Protein AF-A0A6L5K6R7-F1 (afdb_monomer_lite)

Secondary structure (DSSP, 8-state):
-PPPHHHHHHHS------TTSSSSHHHHHHHHHTTSS-GGG-TT--HHHHHHHHHHHS-SS--EEES-GGG-EEE-----SSTTTS---SPPPPEEEEETTS-HHHHHHHHHHHHH--EEETTEEE---EEEEE--S-HHHHHHHHHHHHHH--SEEEEE-S-TT-

Foldseek 3Di:
DQDALVRLLVQDPQPCPCQLVDNGSSRVSNCVSVVNGDPVSDPRGDPVSVVVNCVRRAQPWDWDWFDDDPLIAIDTSARDPDCVVDHGDGDDAAEDEDELPDDPVVLVVSLVCQVPPWDDDPNDIDGHAEYEYEYDPDPVSSVVSVVVCVVSDPHGYHYHYPDPVD

Radius of gyration: 23.2 Å; chains: 1; bounding box: 51×37×54 Å

Structure (mmCIF, N/CA/C/O backbone):
data_AF-A0A6L5K6R7-F1
#
_entry.id   AF-A0A6L5K6R7-F1
#
loop_
_atom_site.group_PDB
_atom_site.id
_atom_site.type_symbol
_atom_site.label_atom_id
_atom_site.label_alt_id
_atom_site.label_comp_id
_atom_site.label_asym_id
_atom_site.label_entity_id
_atom_site.label_seq_id
_atom_site.pdbx_PDB_ins_code
_atom_site.Cartn_x
_atom_site.Cartn_y
_atom_site.Cartn_z
_atom_site.occupancy
_atom_site.B_iso_or_equiv
_atom_site.auth_seq_id
_atom_site.auth_comp_id
_atom_site.auth_asym_id
_atom_site.auth_atom_id
_atom_site.pdbx_PDB_model_num
ATOM 1 N N . MET A 1 1 ? -5.038 10.471 18.670 1.00 51.22 1 MET A N 1
ATOM 2 C CA . MET A 1 1 ? -5.149 9.514 19.793 1.00 51.22 1 MET A CA 1
ATOM 3 C C . MET A 1 1 ? -6.514 8.873 19.690 1.00 51.22 1 MET A C 1
ATOM 5 O O . MET A 1 1 ? -7.468 9.611 19.491 1.00 51.22 1 MET A O 1
ATOM 9 N N . ALA A 1 2 ? -6.605 7.544 19.749 1.00 69.38 2 ALA A N 1
ATOM 10 C CA . ALA A 1 2 ? -7.905 6.879 19.749 1.00 69.38 2 ALA A CA 1
ATOM 11 C C . ALA A 1 2 ? -8.719 7.353 20.965 1.00 69.38 2 ALA A C 1
ATOM 13 O O . ALA A 1 2 ? -8.164 7.452 22.061 1.00 69.38 2 ALA A O 1
ATOM 14 N N . LEU A 1 3 ? -10.004 7.665 20.769 1.00 78.75 3 LEU A N 1
ATOM 15 C CA . LEU A 1 3 ? -10.899 8.013 21.872 1.00 78.75 3 LEU A CA 1
ATOM 16 C C . LEU A 1 3 ? -10.942 6.866 22.886 1.00 78.75 3 LEU A C 1
ATOM 18 O O . LEU A 1 3 ? -11.086 5.695 22.529 1.00 78.75 3 LEU A O 1
ATOM 22 N N . THR A 1 4 ? -10.863 7.204 24.166 1.00 86.50 4 THR A N 1
ATOM 23 C CA . THR A 1 4 ? -11.088 6.243 25.243 1.00 86.50 4 THR A CA 1
ATOM 24 C C . THR A 1 4 ? -12.544 5.777 25.234 1.00 86.50 4 THR A C 1
ATOM 26 O O . THR A 1 4 ? -13.454 6.509 24.834 1.00 86.50 4 THR A O 1
ATOM 29 N N . GLY A 1 5 ? -12.813 4.576 25.753 1.00 87.62 5 GLY A N 1
ATOM 30 C CA . GLY A 1 5 ? -14.192 4.086 25.865 1.00 87.62 5 GLY A CA 1
ATOM 31 C C . GLY A 1 5 ? -15.101 5.021 26.677 1.00 87.62 5 GLY A C 1
ATOM 32 O O . GLY A 1 5 ? -16.295 5.110 26.406 1.00 87.62 5 GLY A O 1
ATOM 33 N N . ILE A 1 6 ? -14.541 5.790 27.618 1.00 90.56 6 ILE A N 1
ATOM 34 C CA . ILE A 1 6 ? -15.286 6.799 28.384 1.00 90.56 6 ILE A CA 1
ATOM 35 C C . ILE A 1 6 ? -15.671 7.995 27.502 1.00 90.56 6 ILE A C 1
ATOM 37 O O . ILE A 1 6 ? -16.798 8.479 27.590 1.00 90.56 6 ILE A O 1
ATOM 41 N N . GLU A 1 7 ? -14.768 8.480 26.650 1.00 89.94 7 GLU A N 1
ATOM 42 C CA . GLU A 1 7 ? -15.057 9.585 25.726 1.00 89.94 7 GLU A CA 1
ATOM 43 C C . GLU A 1 7 ? -16.093 9.184 24.676 1.00 89.94 7 GLU A C 1
ATOM 45 O O . GLU A 1 7 ? -17.027 9.944 24.425 1.00 89.94 7 GLU A O 1
ATOM 50 N N . ILE A 1 8 ? -16.004 7.958 24.152 1.00 91.12 8 ILE A N 1
ATOM 51 C CA . ILE A 1 8 ? -17.017 7.407 23.244 1.00 91.12 8 ILE A CA 1
ATOM 52 C C . ILE A 1 8 ? -18.371 7.312 23.958 1.00 91.12 8 ILE A C 1
ATOM 54 O O . ILE A 1 8 ? -19.382 7.775 23.434 1.00 91.12 8 ILE A O 1
ATOM 58 N N . PHE A 1 9 ? -18.405 6.790 25.189 1.00 92.62 9 PHE A N 1
ATOM 59 C CA . PHE A 1 9 ? -19.637 6.666 25.974 1.00 92.62 9 PHE A CA 1
ATOM 60 C C . PHE A 1 9 ? -20.340 8.011 26.219 1.00 92.62 9 PHE A C 1
ATOM 62 O O . PHE A 1 9 ? -21.572 8.058 26.267 1.00 92.62 9 PHE A O 1
ATOM 69 N N . LYS A 1 10 ? -19.594 9.119 26.338 1.00 91.62 10 LYS A N 1
ATOM 70 C CA . LYS A 1 10 ? -20.183 10.463 26.485 1.00 91.62 10 LYS A CA 1
ATOM 71 C C . LYS A 1 10 ? -21.000 10.890 25.263 1.00 91.62 10 LYS A C 1
ATOM 73 O O . LYS A 1 10 ? -21.955 11.640 25.450 1.00 91.62 10 LYS A O 1
ATOM 78 N N . LEU A 1 11 ? -20.643 10.406 24.073 1.00 91.44 11 LEU A N 1
ATOM 79 C CA . LEU A 1 11 ? -21.281 10.730 22.792 1.00 91.44 11 LEU A CA 1
ATOM 80 C C . LEU A 1 11 ? -22.401 9.748 22.406 1.00 91.44 11 LEU A C 1
ATOM 82 O O . LEU A 1 11 ? -23.147 10.010 21.462 1.00 91.44 11 LEU A O 1
ATOM 86 N N . LEU A 1 12 ? -22.540 8.629 23.123 1.00 92.12 12 LEU A N 1
ATOM 87 C CA . LEU A 1 12 ? -23.597 7.648 22.882 1.00 92.12 12 LEU A CA 1
ATOM 88 C C . LEU A 1 12 ? -24.943 8.048 23.525 1.00 92.12 12 LEU A C 1
ATOM 90 O O . LEU A 1 12 ? -24.961 8.814 24.489 1.00 92.12 12 LEU A O 1
ATOM 94 N N . PRO A 1 13 ? -26.072 7.458 23.079 1.00 92.69 13 PRO A N 1
ATOM 95 C CA . PRO A 1 13 ? -27.418 7.763 23.592 1.00 92.69 13 PRO A CA 1
ATOM 96 C C . PRO A 1 13 ? -27.687 7.337 25.044 1.00 92.69 13 PRO A C 1
ATOM 98 O O . PRO A 1 13 ? -28.676 7.756 25.633 1.00 92.69 13 PRO A O 1
ATOM 101 N N . LYS A 1 14 ? -26.839 6.470 25.621 1.00 93.81 14 LYS A N 1
ATOM 102 C CA . LYS A 1 14 ? -26.948 5.943 27.001 1.0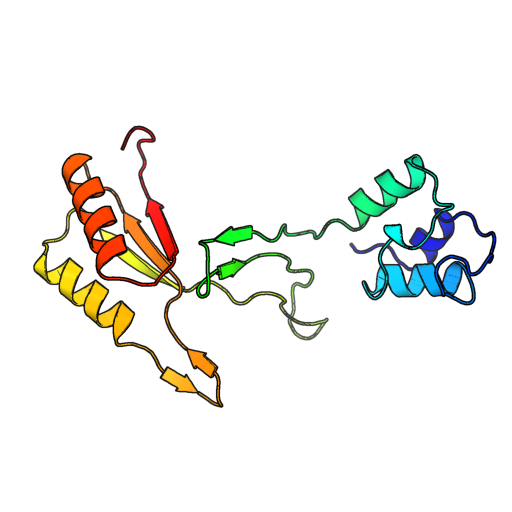0 93.81 14 LYS A CA 1
ATOM 103 C C . LYS A 1 14 ? -28.275 5.231 27.318 1.00 93.81 14 LYS A C 1
ATOM 105 O O . LYS A 1 14 ? -28.640 5.100 28.481 1.00 93.81 14 LYS A O 1
ATOM 110 N N . THR A 1 15 ? -28.968 4.716 26.302 1.00 94.62 15 THR A N 1
ATOM 111 C CA . THR A 1 15 ? -30.254 4.016 26.459 1.00 94.62 15 THR A CA 1
ATOM 112 C C . THR A 1 15 ? -30.113 2.597 27.009 1.00 94.62 15 THR A C 1
ATOM 114 O O . THR A 1 15 ? -31.059 2.073 27.582 1.00 94.62 15 THR A O 1
ATOM 117 N N . ASN A 1 16 ? -28.947 1.959 26.837 1.00 94.56 16 ASN A N 1
ATOM 118 C CA . ASN A 1 16 ? -28.710 0.546 27.172 1.00 94.56 16 ASN A CA 1
ATOM 119 C C . ASN A 1 16 ? -29.761 -0.417 26.570 1.00 94.56 16 ASN A C 1
ATOM 121 O O . ASN A 1 16 ? -30.061 -1.454 27.154 1.00 94.56 16 ASN A O 1
ATOM 125 N N . CYS A 1 17 ? -30.295 -0.080 25.390 1.00 95.19 17 CYS A N 1
ATOM 126 C CA . CYS A 1 17 ? -31.353 -0.826 24.691 1.00 95.19 17 CYS A CA 1
ATOM 127 C C . CYS A 1 17 ? -30.946 -2.231 24.216 1.00 95.19 17 CYS A C 1
ATOM 129 O O . CYS A 1 17 ? -31.808 -3.085 24.063 1.00 95.19 17 CYS A O 1
ATOM 131 N N . LYS A 1 18 ? -29.641 -2.480 24.029 1.00 94.31 18 LYS A N 1
ATOM 132 C CA . LYS A 1 18 ? -29.054 -3.723 23.485 1.00 94.31 18 LYS A CA 1
ATOM 133 C C . LYS A 1 18 ? -29.298 -3.977 21.992 1.00 94.31 18 LYS A C 1
ATOM 135 O O . LYS A 1 18 ? -28.873 -5.011 21.488 1.00 94.31 18 LYS A O 1
ATOM 140 N N . ASP A 1 19 ? -29.843 -3.008 21.260 1.00 95.12 19 ASP A N 1
ATOM 141 C CA . ASP A 1 19 ? -30.090 -3.129 19.810 1.00 95.12 19 ASP A CA 1
ATOM 142 C C . ASP A 1 19 ? -28.804 -3.285 18.975 1.00 95.12 19 ASP A C 1
ATOM 144 O O . ASP A 1 19 ? -28.840 -3.781 17.856 1.00 95.12 19 ASP A O 1
ATOM 148 N N . CYS A 1 20 ? -27.652 -2.900 19.534 1.00 90.81 20 CYS A N 1
ATOM 149 C CA . CYS A 1 20 ? -26.327 -3.102 18.936 1.00 90.81 20 CYS A CA 1
ATOM 150 C C . CYS A 1 20 ? -25.685 -4.461 19.281 1.00 90.81 20 CYS A C 1
ATOM 152 O O . CYS A 1 20 ? -24.524 -4.686 18.951 1.00 90.81 20 CYS A O 1
ATOM 154 N N . GLY A 1 21 ? -26.396 -5.347 19.989 1.00 92.00 21 GLY A N 1
ATOM 155 C CA . GLY A 1 21 ? -25.894 -6.658 20.423 1.00 92.00 21 GLY A CA 1
ATOM 156 C C . GLY A 1 21 ? -25.039 -6.637 21.697 1.00 92.00 21 GLY A C 1
ATOM 157 O O . GLY A 1 21 ? -24.663 -7.693 22.201 1.00 92.00 21 GLY A O 1
ATOM 158 N N . GLU A 1 22 ? -24.760 -5.457 22.259 1.00 95.12 22 GLU A N 1
ATOM 159 C CA . GLU A 1 22 ? -23.978 -5.304 23.489 1.00 95.12 22 GLU A CA 1
ATOM 160 C C . GLU A 1 22 ? -24.861 -5.102 24.728 1.00 95.12 22 GLU A C 1
ATOM 162 O O . GLU A 1 22 ? -25.893 -4.432 24.654 1.00 95.12 22 GLU A O 1
ATOM 167 N N . PRO A 1 23 ? -24.455 -5.613 25.906 1.00 95.25 23 PRO A N 1
ATOM 168 C CA . PRO A 1 23 ? -25.283 -5.572 27.112 1.00 95.25 23 PRO A CA 1
ATOM 169 C C . PRO A 1 23 ? -25.521 -4.154 27.647 1.00 95.25 23 PRO A C 1
ATOM 171 O O . PRO A 1 23 ? -26.529 -3.921 28.313 1.00 95.25 23 PRO A O 1
ATOM 174 N N . THR A 1 24 ? -24.603 -3.218 27.382 1.00 96.12 24 THR A N 1
ATOM 175 C CA . THR A 1 24 ? -24.691 -1.809 27.790 1.00 96.12 24 THR A CA 1
ATOM 176 C C . THR A 1 24 ? -24.029 -0.899 26.753 1.00 96.12 24 THR A C 1
ATOM 178 O O . THR A 1 24 ? -23.143 -1.323 26.007 1.00 96.12 24 THR A O 1
ATOM 181 N N . CYS A 1 25 ? -24.391 0.387 26.745 1.00 94.31 25 CYS A N 1
ATOM 182 C CA . CYS A 1 25 ? -23.722 1.395 25.918 1.00 94.31 25 CYS A CA 1
ATOM 183 C C . CYS A 1 25 ? -22.240 1.558 26.292 1.00 94.31 25 CYS A C 1
ATOM 185 O O . CYS A 1 25 ? -21.430 1.873 25.427 1.00 94.31 25 CYS A O 1
ATOM 187 N N . LEU A 1 26 ? -21.864 1.324 27.557 1.00 94.44 26 LEU A N 1
ATOM 188 C CA . LEU A 1 26 ? -20.460 1.343 27.976 1.00 94.44 26 LEU A CA 1
ATOM 189 C C . LEU A 1 26 ? -19.687 0.154 27.389 1.00 94.44 26 LEU A C 1
ATOM 191 O O . LEU A 1 26 ? -18.576 0.337 26.900 1.00 94.44 26 LEU A O 1
ATOM 195 N N . ALA A 1 27 ? -20.276 -1.047 27.377 1.00 94.31 27 ALA A N 1
ATOM 196 C CA . ALA A 1 27 ? -19.667 -2.215 26.737 1.00 94.31 27 ALA A CA 1
ATOM 197 C C . ALA A 1 27 ? -19.461 -1.985 25.230 1.00 94.31 27 ALA A C 1
ATOM 199 O O . ALA A 1 27 ? -18.375 -2.250 24.710 1.00 94.31 27 ALA A O 1
ATOM 200 N N . PHE A 1 28 ? -20.459 -1.401 24.559 1.00 94.56 28 PHE A N 1
ATOM 201 C CA . PHE A 1 28 ? -20.345 -0.983 23.161 1.00 94.56 28 PHE A CA 1
ATOM 202 C C . PHE A 1 28 ? -19.224 0.041 22.951 1.00 94.56 28 PHE A C 1
ATOM 204 O O . PHE A 1 28 ? -18.383 -0.143 22.075 1.00 94.56 28 PHE A O 1
ATOM 211 N N . ALA A 1 29 ? -19.133 1.066 23.803 1.00 92.69 29 ALA A N 1
ATOM 212 C CA . ALA A 1 29 ? -18.075 2.071 23.729 1.00 92.69 29 ALA A CA 1
ATOM 213 C C . ALA A 1 29 ? -16.664 1.477 23.898 1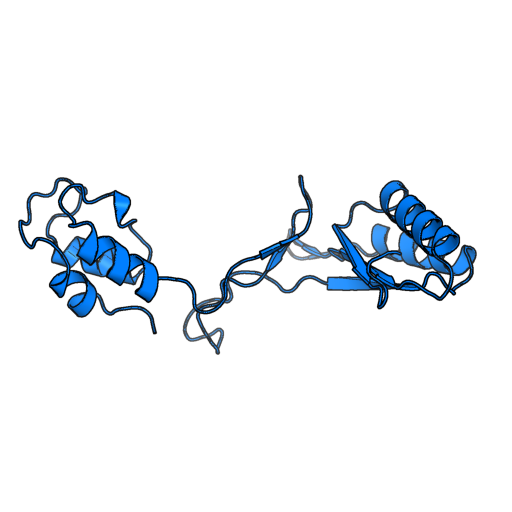.00 92.69 29 ALA A C 1
ATOM 215 O O . ALA A 1 29 ? -15.744 1.852 23.174 1.00 92.69 29 ALA A O 1
ATOM 216 N N . MET A 1 30 ? -16.482 0.515 24.808 1.00 91.31 30 MET A N 1
ATOM 217 C CA . MET A 1 30 ? -15.196 -0.172 25.002 1.00 91.31 30 MET A CA 1
ATOM 218 C C . MET A 1 30 ? -14.821 -1.050 23.796 1.00 91.31 30 MET A C 1
ATOM 220 O O . MET A 1 30 ? -13.647 -1.131 23.421 1.00 91.31 30 MET A O 1
ATOM 224 N N . LYS A 1 31 ? -15.805 -1.688 23.146 1.00 89.88 31 LYS A N 1
ATOM 225 C CA . LYS A 1 31 ? -15.573 -2.432 21.898 1.00 89.88 31 LYS A CA 1
ATOM 226 C C . LYS A 1 31 ? -15.278 -1.513 20.716 1.00 89.88 31 LYS A C 1
ATOM 228 O O . LYS A 1 31 ? -14.384 -1.837 19.941 1.00 89.88 31 LYS A O 1
ATOM 233 N N . LEU A 1 32 ? -15.938 -0.359 20.616 1.00 87.88 32 LEU A N 1
ATOM 234 C CA . LEU A 1 32 ? -15.607 0.669 19.624 1.00 87.88 32 LEU A CA 1
ATOM 235 C C . LEU A 1 32 ? -14.175 1.187 19.801 1.00 87.88 32 LEU A C 1
ATOM 237 O O . LEU A 1 32 ? -13.419 1.219 18.835 1.00 87.88 32 LEU A O 1
ATOM 241 N N . ALA A 1 33 ? -13.766 1.506 21.035 1.00 86.75 33 ALA A N 1
ATOM 242 C CA . ALA A 1 33 ? -12.410 1.980 21.340 1.00 86.75 33 ALA A CA 1
ATOM 243 C C . ALA A 1 33 ? -11.311 0.969 20.961 1.00 86.75 33 ALA A C 1
ATOM 245 O O . ALA A 1 33 ? -10.168 1.346 20.721 1.00 86.75 33 ALA A O 1
ATOM 246 N N . THR A 1 34 ? -11.651 -0.322 20.910 1.00 84.12 34 THR A N 1
ATOM 247 C CA . THR A 1 34 ? -10.736 -1.409 20.526 1.00 84.12 34 THR A CA 1
ATOM 248 C C . THR A 1 34 ? -10.976 -1.929 19.107 1.00 84.12 34 THR A C 1
ATOM 250 O O . THR A 1 34 ? -10.424 -2.968 18.744 1.00 84.12 34 THR A O 1
ATOM 253 N N . SER A 1 35 ? -11.791 -1.227 18.309 1.00 80.81 35 SER A N 1
ATOM 254 C CA . SER A 1 35 ? -12.161 -1.592 16.932 1.00 80.81 35 SER A CA 1
ATOM 255 C C . SER A 1 35 ? -12.764 -3.002 16.798 1.00 80.81 35 SER A C 1
ATOM 257 O O . SER A 1 35 ? -12.617 -3.655 15.770 1.00 80.81 35 SER A O 1
ATOM 259 N N . LYS A 1 36 ? -13.437 -3.492 17.847 1.00 84.31 36 LYS A N 1
ATOM 260 C CA . LYS A 1 36 ? -14.151 -4.784 17.876 1.00 84.31 36 LYS A CA 1
ATOM 261 C C . LYS A 1 36 ? -15.635 -4.666 17.515 1.00 84.31 36 LYS A C 1
ATOM 263 O O . LYS A 1 36 ? -16.326 -5.678 17.470 1.00 84.31 36 LYS A O 1
ATOM 268 N N . ALA A 1 37 ? -16.126 -3.447 17.320 1.00 86.38 37 ALA A N 1
ATOM 269 C CA . ALA A 1 37 ? -17.477 -3.135 16.875 1.00 86.38 37 ALA A CA 1
ATOM 270 C C . ALA A 1 37 ? -17.424 -1.933 15.925 1.00 86.38 37 ALA A C 1
ATOM 272 O O . ALA A 1 37 ? -16.472 -1.152 15.978 1.00 86.38 37 ALA A O 1
ATOM 273 N N . GLU A 1 38 ? -18.448 -1.771 15.091 1.00 86.88 38 GLU A N 1
ATOM 274 C CA . GLU A 1 38 ? -18.608 -0.607 14.218 1.00 86.88 38 GLU A CA 1
ATOM 275 C C . GLU A 1 38 ? -19.696 0.331 14.745 1.00 86.88 38 GLU A C 1
ATOM 277 O O . GLU A 1 38 ? -20.691 -0.110 15.322 1.00 86.88 38 GLU A O 1
ATOM 282 N N . LEU A 1 39 ? -19.531 1.641 14.529 1.00 87.25 39 LEU A N 1
ATOM 283 C CA . LEU A 1 39 ? -20.500 2.644 14.986 1.00 87.25 39 LEU A CA 1
ATOM 284 C C . LEU A 1 39 ? -21.875 2.471 14.319 1.00 87.25 39 LEU A C 1
ATOM 286 O O . LEU A 1 39 ? -22.900 2.757 14.935 1.00 87.25 39 LEU A O 1
ATOM 290 N N . SER A 1 40 ? -21.881 1.943 13.092 1.00 87.75 40 SER A N 1
ATOM 291 C CA . SER A 1 40 ? -23.060 1.558 12.307 1.00 87.75 40 SER A CA 1
ATOM 292 C C . SER A 1 40 ? -23.975 0.561 13.032 1.00 87.75 40 SER A C 1
ATOM 294 O O . SER A 1 40 ? -25.172 0.538 12.761 1.00 87.75 40 SER A O 1
ATOM 296 N N . ALA A 1 41 ? -23.452 -0.218 13.987 1.00 90.44 41 ALA A N 1
ATOM 297 C CA . ALA A 1 41 ? -24.228 -1.200 14.741 1.00 90.44 41 ALA A CA 1
ATOM 298 C C . ALA A 1 41 ? -25.213 -0.574 15.742 1.00 90.44 41 ALA A C 1
ATOM 300 O O . ALA A 1 41 ? -26.119 -1.257 16.211 1.00 90.44 41 ALA A O 1
ATOM 301 N N . CYS A 1 42 ? -25.054 0.703 16.108 1.00 92.50 42 CYS A N 1
ATOM 302 C CA . CYS A 1 42 ? -25.988 1.376 17.007 1.00 92.50 42 CYS A CA 1
ATOM 303 C C . CYS A 1 42 ? -26.964 2.262 16.210 1.00 92.50 42 CYS A C 1
ATOM 305 O O . CYS A 1 42 ? -26.565 3.326 15.730 1.00 92.50 42 CYS A O 1
ATOM 307 N N . PRO A 1 43 ? -28.256 1.886 16.111 1.00 91.50 43 PRO A N 1
ATOM 308 C CA . PRO A 1 43 ? -29.234 2.626 15.306 1.00 91.50 43 PRO A CA 1
ATOM 309 C C . PRO A 1 43 ? -29.632 3.979 15.917 1.00 91.50 43 PRO A C 1
ATOM 311 O O . PRO A 1 43 ? -30.195 4.823 15.230 1.00 91.50 43 PRO A O 1
ATOM 314 N N . HIS A 1 44 ? -29.324 4.203 17.198 1.00 92.31 44 HIS A N 1
ATOM 315 C CA . HIS A 1 44 ? -29.784 5.368 17.965 1.00 92.31 44 HIS A CA 1
ATOM 316 C C . HIS A 1 44 ? -28.763 6.508 18.055 1.00 92.31 44 HIS A C 1
ATOM 318 O O . HIS A 1 44 ? -29.023 7.503 18.729 1.00 92.31 44 HIS A O 1
ATOM 324 N N . VAL A 1 45 ? -27.580 6.376 17.445 1.00 90.00 45 VAL A N 1
ATOM 325 C CA . VAL A 1 45 ? -26.553 7.432 17.489 1.00 90.00 45 VAL A CA 1
ATOM 326 C C . VAL A 1 45 ? -27.006 8.611 16.630 1.00 90.00 45 VAL A C 1
ATOM 328 O O . VAL A 1 45 ? -27.347 8.430 15.462 1.00 90.00 45 VAL A O 1
ATOM 331 N N . SER A 1 46 ? -26.983 9.819 17.196 1.00 89.69 46 SER A N 1
ATOM 332 C CA . SER A 1 46 ? -27.279 11.043 16.449 1.00 89.69 46 SER A CA 1
ATOM 333 C C . SER A 1 46 ? -26.238 11.289 15.356 1.00 89.69 46 SER A C 1
ATOM 335 O O . SER A 1 46 ? -25.067 10.944 15.512 1.00 89.69 46 SER A O 1
ATOM 337 N N . GLU A 1 47 ? -26.638 11.940 14.265 1.00 87.38 47 GLU A N 1
ATOM 338 C CA . GLU A 1 47 ? -25.714 12.285 13.175 1.00 87.38 47 GLU A CA 1
ATOM 339 C C . GLU A 1 47 ? -24.546 13.168 13.644 1.00 87.38 47 GLU A C 1
ATOM 341 O O . GLU A 1 47 ? -23.409 12.976 13.220 1.00 87.38 47 GLU A O 1
ATOM 346 N N . GLU A 1 48 ? -24.780 14.069 14.601 1.00 87.19 48 GLU A N 1
ATOM 347 C CA . GLU A 1 48 ? -23.716 14.890 15.190 1.00 87.19 48 GLU A CA 1
ATOM 348 C C . GLU A 1 48 ? -22.684 14.042 15.957 1.00 87.19 48 GLU A C 1
ATOM 350 O O . GLU A 1 48 ? -21.474 14.216 15.789 1.00 87.19 48 GLU A O 1
ATOM 355 N N . SER A 1 49 ? -23.145 13.091 16.781 1.00 86.50 49 SER A N 1
ATOM 356 C CA . SER A 1 49 ? -22.253 12.162 17.480 1.00 86.50 49 SER A CA 1
ATOM 357 C C . SER A 1 49 ? -21.526 11.244 16.504 1.00 86.50 49 SER A C 1
ATOM 359 O O . SER A 1 49 ? -20.354 10.945 16.728 1.00 86.50 49 SER A O 1
ATOM 361 N N . LYS A 1 50 ? -22.186 10.822 15.415 1.00 86.00 50 LYS A N 1
ATOM 362 C CA . LYS A 1 50 ? -21.547 10.041 14.350 1.00 86.00 50 LYS A CA 1
ATOM 363 C C . LYS A 1 50 ? -20.392 10.806 13.725 1.00 86.00 50 LYS A C 1
ATOM 365 O O . LYS A 1 50 ? -19.292 10.273 13.706 1.00 86.00 50 LYS A O 1
ATOM 370 N N . ALA A 1 51 ? -20.604 12.054 13.312 1.00 84.88 51 ALA A N 1
ATOM 371 C CA . ALA A 1 51 ? -19.552 12.873 12.714 1.00 84.88 51 ALA A CA 1
ATOM 372 C C . ALA A 1 51 ? -18.329 13.008 13.640 1.00 84.88 51 ALA A C 1
ATOM 374 O O . ALA A 1 51 ? -17.211 12.697 13.232 1.00 84.88 51 ALA A O 1
ATOM 375 N N . LYS A 1 52 ? -18.549 13.363 14.916 1.00 85.00 52 LYS A N 1
ATOM 376 C CA . LYS A 1 52 ? -17.475 13.503 15.919 1.00 85.00 52 LYS A CA 1
ATOM 377 C C . LYS A 1 52 ? -16.718 12.197 16.164 1.00 85.00 52 LYS A C 1
ATOM 379 O O . LYS A 1 52 ? -15.494 12.198 16.276 1.00 85.00 52 LYS A O 1
ATOM 384 N N . LEU A 1 53 ? -17.437 11.078 16.265 1.00 82.31 53 LEU A N 1
ATOM 385 C CA . LEU A 1 53 ? -16.834 9.764 16.481 1.00 82.31 53 LEU A CA 1
ATOM 386 C C . LEU A 1 53 ? -16.074 9.287 15.243 1.00 82.31 53 LEU A C 1
ATOM 388 O O . LEU A 1 53 ? -14.982 8.750 15.391 1.00 82.31 53 LEU A O 1
ATOM 392 N N . THR A 1 54 ? -16.601 9.491 14.036 1.00 79.31 54 THR A N 1
ATOM 393 C CA . THR A 1 54 ? -15.933 9.129 12.779 1.00 79.31 54 THR A CA 1
ATOM 394 C C . THR A 1 54 ? -14.658 9.940 12.569 1.00 79.31 54 THR A C 1
ATOM 396 O O . THR A 1 54 ? -13.624 9.362 12.252 1.00 79.31 54 THR A O 1
ATOM 399 N N . GLU A 1 55 ? -14.692 11.249 12.817 1.00 79.19 55 GLU A N 1
ATOM 400 C CA . GLU A 1 55 ? -13.511 12.112 12.717 1.00 79.19 55 GLU A CA 1
ATOM 401 C C . GLU A 1 55 ? -12.424 11.706 13.722 1.00 79.19 55 GLU A C 1
ATOM 403 O O . GLU A 1 55 ? -11.263 11.532 13.360 1.00 79.19 55 GLU A O 1
ATOM 408 N N . ALA A 1 56 ? -12.801 11.474 14.981 1.00 75.56 56 ALA A N 1
ATOM 409 C CA . ALA A 1 56 ? -11.848 11.129 16.033 1.00 75.56 56 ALA A CA 1
ATOM 410 C C . ALA A 1 56 ? -11.346 9.673 15.972 1.00 75.56 56 ALA A C 1
ATOM 412 O O . ALA A 1 56 ? -10.306 9.351 16.551 1.00 75.56 56 ALA A O 1
ATOM 413 N N . SER A 1 57 ? -12.085 8.784 15.302 1.00 71.62 57 SER A N 1
ATOM 414 C CA . SER A 1 57 ? -11.700 7.383 15.080 1.00 71.62 57 SER A CA 1
ATOM 415 C C . SER A 1 57 ? -10.971 7.155 13.758 1.00 71.62 57 SER A C 1
ATO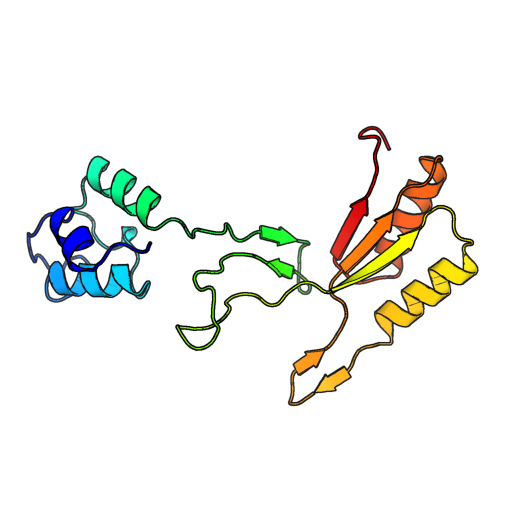M 417 O O . SER A 1 57 ? -10.466 6.050 13.538 1.00 71.62 57 SER A O 1
ATOM 419 N N . ALA A 1 58 ? -10.884 8.175 12.897 1.00 71.00 58 ALA A N 1
ATOM 420 C CA . ALA A 1 58 ? -10.124 8.087 11.664 1.00 71.00 58 ALA A CA 1
ATOM 421 C C . ALA A 1 58 ? -8.673 7.672 11.980 1.00 71.00 58 ALA A C 1
ATOM 423 O O . ALA A 1 58 ? -8.043 8.257 12.872 1.00 71.00 58 ALA A O 1
ATOM 424 N N . PRO A 1 59 ? -8.126 6.654 11.287 1.00 71.50 59 PRO A N 1
ATOM 425 C CA . PRO A 1 59 ? -6.739 6.263 11.468 1.00 71.50 59 PRO A CA 1
ATOM 426 C C . PRO A 1 59 ? -5.825 7.479 11.270 1.00 71.50 59 PRO A C 1
ATOM 428 O O . PRO A 1 59 ? -5.996 8.189 10.277 1.00 71.50 59 PRO A O 1
ATOM 431 N N . PRO A 1 60 ? -4.831 7.713 12.150 1.00 81.50 60 PRO A N 1
ATOM 432 C CA . PRO A 1 60 ? -3.883 8.815 11.975 1.00 81.50 60 PRO A CA 1
ATOM 433 C C . PRO A 1 60 ? -3.171 8.769 10.618 1.00 81.50 60 PRO A C 1
ATOM 435 O O . PRO A 1 60 ? -2.813 9.802 10.061 1.00 81.50 60 PRO A O 1
ATOM 438 N N . ILE A 1 61 ? -2.975 7.556 10.093 1.00 89.12 61 ILE A N 1
ATOM 439 C CA . ILE A 1 61 ? -2.390 7.293 8.784 1.00 89.12 61 ILE A CA 1
ATOM 440 C C . ILE A 1 61 ? -3.437 6.574 7.940 1.00 89.12 61 ILE A C 1
ATOM 442 O O . ILE A 1 61 ? -3.826 5.446 8.243 1.00 89.12 61 ILE A O 1
ATOM 446 N N . ILE A 1 62 ? -3.874 7.212 6.858 1.00 89.06 62 ILE A N 1
ATOM 447 C CA . ILE A 1 62 ? -4.871 6.645 5.947 1.00 89.06 62 ILE A CA 1
ATOM 448 C C . ILE A 1 62 ? -4.266 5.432 5.218 1.00 89.06 62 ILE A C 1
ATOM 450 O O . ILE A 1 62 ? -3.144 5.522 4.712 1.00 89.06 62 ILE A O 1
ATOM 454 N N . PRO A 1 63 ? -4.972 4.289 5.153 1.00 91.25 63 PRO A N 1
ATOM 455 C CA . PRO A 1 63 ? -4.535 3.165 4.343 1.00 91.25 63 PRO A CA 1
ATOM 456 C C . PRO A 1 63 ? -4.724 3.463 2.850 1.00 91.25 63 PRO A C 1
ATOM 458 O O . PRO A 1 63 ? -5.796 3.890 2.422 1.00 91.25 63 PRO A O 1
ATOM 461 N N . VAL A 1 64 ? -3.701 3.177 2.049 1.00 93.81 64 VAL A N 1
ATOM 462 C CA . VAL A 1 64 ? -3.707 3.329 0.589 1.00 93.81 64 VAL A CA 1
ATOM 463 C C . VAL A 1 64 ? -3.492 1.967 -0.055 1.00 93.81 64 VAL A C 1
ATOM 465 O O . VAL A 1 64 ? -2.703 1.152 0.421 1.00 93.81 64 VAL A O 1
ATOM 468 N N . THR A 1 65 ? -4.219 1.723 -1.141 1.00 94.81 65 THR A N 1
ATOM 469 C CA . THR A 1 65 ? -4.163 0.477 -1.905 1.00 94.81 65 THR A CA 1
ATOM 470 C C . THR A 1 65 ? -3.510 0.748 -3.257 1.00 94.81 65 THR A C 1
ATOM 472 O O . THR A 1 65 ? -3.930 1.656 -3.970 1.00 94.81 65 THR A O 1
ATOM 475 N N . ILE A 1 66 ? -2.479 -0.022 -3.599 1.00 94.56 66 ILE A N 1
ATOM 476 C CA . ILE A 1 66 ? -1.704 0.088 -4.836 1.00 94.56 66 ILE A CA 1
ATOM 477 C C . ILE A 1 66 ? -1.902 -1.196 -5.647 1.00 94.56 66 ILE A C 1
ATOM 479 O O . ILE A 1 66 ? -1.608 -2.296 -5.176 1.00 94.56 66 ILE A O 1
ATOM 483 N N . GLY A 1 67 ? -2.370 -1.048 -6.887 1.00 89.69 67 GLY A N 1
ATOM 484 C CA . GLY A 1 67 ? -2.645 -2.163 -7.796 1.00 89.69 67 GLY A CA 1
ATOM 485 C C . GLY A 1 67 ? -4.057 -2.743 -7.660 1.00 89.69 67 GLY A C 1
ATOM 486 O O . GLY A 1 67 ? -4.901 -2.224 -6.934 1.00 89.69 67 GLY A O 1
ATOM 487 N N . VAL A 1 68 ? -4.313 -3.818 -8.407 1.00 88.25 68 VAL A N 1
ATOM 488 C CA . VAL A 1 68 ? -5.594 -4.541 -8.467 1.00 88.25 68 VAL A CA 1
ATOM 489 C C . VAL A 1 68 ? -5.340 -6.050 -8.550 1.00 88.25 68 VAL A C 1
ATOM 491 O O . VAL A 1 68 ? -4.254 -6.473 -8.948 1.00 88.25 68 VAL A O 1
ATOM 494 N N . GLY A 1 69 ? -6.341 -6.863 -8.208 1.00 86.19 69 GLY A N 1
ATOM 495 C CA . GLY A 1 69 ? -6.250 -8.327 -8.267 1.00 86.19 69 GLY A CA 1
ATOM 496 C C . GLY A 1 69 ? -5.434 -8.937 -7.122 1.00 86.19 69 GLY A C 1
ATOM 497 O O . GLY A 1 69 ? -5.330 -8.364 -6.040 1.00 86.19 69 GLY A O 1
ATOM 498 N N . ASP A 1 70 ? -4.839 -10.104 -7.371 1.00 82.31 70 ASP A N 1
ATOM 499 C CA . ASP A 1 70 ? -4.250 -10.961 -6.327 1.00 82.31 70 ASP A CA 1
ATOM 500 C C . ASP A 1 70 ? -2.921 -10.444 -5.748 1.00 82.31 70 ASP A C 1
ATOM 502 O O . ASP A 1 70 ? -2.411 -10.973 -4.760 1.00 82.31 70 ASP A O 1
ATOM 506 N N . ARG A 1 71 ? -2.327 -9.420 -6.375 1.00 87.81 71 ARG A N 1
ATOM 507 C CA . ARG A 1 71 ? -1.056 -8.797 -5.958 1.00 87.81 71 ARG A CA 1
ATOM 508 C C . ARG A 1 71 ? -1.235 -7.358 -5.488 1.00 87.81 71 ARG A C 1
ATOM 510 O O . ARG A 1 71 ? -0.313 -6.552 -5.581 1.00 87.81 71 ARG A O 1
ATOM 517 N N . VAL A 1 72 ? -2.429 -7.042 -5.000 1.00 92.62 72 VAL A N 1
ATOM 518 C CA . VAL A 1 72 ? -2.725 -5.741 -4.417 1.00 92.62 72 VAL A CA 1
ATOM 519 C C . VAL A 1 72 ? -1.873 -5.500 -3.168 1.00 92.62 72 VAL A C 1
ATOM 521 O O . VAL A 1 72 ? -1.819 -6.329 -2.259 1.00 92.62 72 VAL A O 1
ATOM 524 N N . LEU A 1 73 ? -1.206 -4.351 -3.123 1.00 94.31 73 LEU A N 1
ATOM 525 C CA . LEU A 1 73 ? -0.411 -3.922 -1.981 1.00 94.31 73 LEU A CA 1
ATOM 526 C C . LEU A 1 73 ? -1.210 -2.894 -1.182 1.00 94.31 73 LEU A C 1
ATOM 528 O O . LEU A 1 73 ? -1.599 -1.853 -1.707 1.00 94.31 73 LEU A O 1
ATOM 532 N N . LYS A 1 74 ? -1.411 -3.153 0.107 1.00 95.00 74 LYS A N 1
ATOM 533 C CA . LYS A 1 74 ? -1.986 -2.186 1.044 1.00 95.00 74 LYS A CA 1
ATOM 534 C C . LYS A 1 74 ? -0.874 -1.646 1.935 1.00 95.00 74 LYS A C 1
ATOM 536 O O . LYS A 1 74 ? -0.130 -2.432 2.507 1.00 95.00 74 LYS A O 1
ATOM 541 N N . ILE A 1 75 ? -0.775 -0.326 2.055 1.00 95.19 75 ILE A N 1
ATOM 542 C CA . ILE A 1 75 ? 0.179 0.371 2.932 1.00 95.19 75 ILE A CA 1
ATOM 543 C C . ILE A 1 75 ? -0.547 1.413 3.786 1.00 95.19 75 ILE A C 1
ATOM 545 O O . ILE A 1 75 ? -1.678 1.792 3.484 1.00 95.19 75 ILE A O 1
ATOM 549 N N . GLY A 1 76 ? 0.099 1.901 4.846 1.00 93.25 76 GLY A N 1
ATOM 550 C CA . GLY A 1 76 ? -0.502 2.859 5.779 1.00 93.25 76 GLY A CA 1
ATOM 551 C C . GLY A 1 76 ? -1.429 2.181 6.788 1.00 93.25 76 GLY A C 1
ATOM 552 O O . GLY A 1 76 ? -1.298 0.990 7.051 1.00 93.25 76 GLY A O 1
ATOM 553 N N . GLY A 1 77 ? -2.362 2.924 7.387 1.00 90.75 77 GLY A N 1
ATOM 554 C CA . GLY A 1 77 ? -3.244 2.382 8.431 1.00 90.75 77 GLY A CA 1
ATOM 555 C C . GLY A 1 77 ? -2.570 2.164 9.790 1.00 90.75 77 GLY A C 1
ATOM 556 O O . GLY A 1 77 ? -3.171 1.548 10.666 1.00 90.75 77 GLY A O 1
ATOM 557 N N . GLU A 1 78 ? -1.338 2.640 9.972 1.00 90.06 78 GLU A N 1
ATOM 558 C CA . GLU A 1 78 ? -0.577 2.437 11.203 1.00 90.06 78 GLU A CA 1
ATOM 559 C C . GLU A 1 78 ? -1.111 3.295 12.356 1.00 90.06 78 GLU A C 1
ATOM 561 O O . GLU A 1 78 ? -1.499 4.453 12.181 1.00 90.06 78 GLU A O 1
ATOM 566 N N . THR A 1 79 ? -1.119 2.714 13.559 1.00 87.44 79 THR A N 1
ATOM 567 C CA . THR A 1 79 ? -1.681 3.349 14.766 1.00 87.44 79 THR A CA 1
ATOM 568 C C . THR A 1 79 ? -0.680 3.519 15.906 1.00 87.44 79 THR A C 1
ATOM 570 O O . THR A 1 79 ? -1.031 4.109 16.924 1.00 87.44 79 THR A O 1
ATOM 573 N N . VAL A 1 80 ? 0.530 2.965 15.780 1.00 88.12 80 VAL A N 1
ATOM 574 C CA . VAL A 1 80 ? 1.548 2.937 16.843 1.00 88.12 80 VAL A CA 1
ATOM 575 C C . VAL A 1 80 ? 2.927 3.286 16.299 1.00 88.12 80 VAL A C 1
ATOM 577 O O . VAL A 1 80 ? 3.227 3.012 15.140 1.00 88.12 80 VAL A O 1
ATOM 580 N N . MET A 1 81 ? 3.780 3.851 17.156 1.00 91.12 81 MET A N 1
ATOM 581 C CA . MET A 1 81 ? 5.180 4.141 16.815 1.00 91.12 81 MET A CA 1
ATOM 582 C C . MET A 1 81 ? 6.076 2.930 17.074 1.00 91.12 81 MET A C 1
ATOM 584 O O . MET A 1 81 ? 7.035 2.687 16.340 1.00 91.12 81 MET A O 1
ATOM 588 N N . PHE A 1 82 ? 5.753 2.142 18.104 1.00 94.19 82 PHE A N 1
ATOM 589 C CA . PHE A 1 82 ? 6.549 0.991 18.50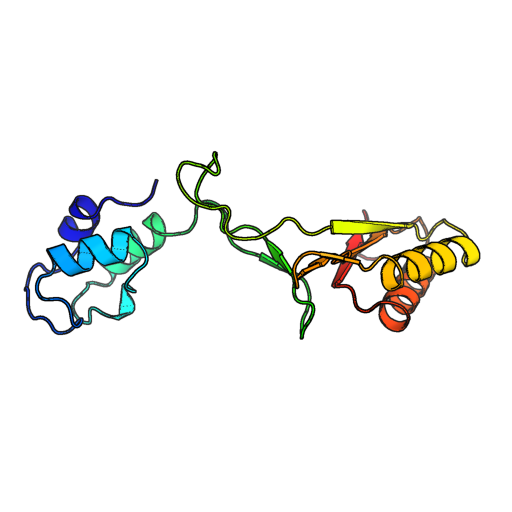5 1.00 94.19 82 PHE A CA 1
ATOM 590 C C . PHE A 1 82 ? 5.743 -0.305 18.438 1.00 94.19 82 PHE A C 1
ATOM 592 O O . PHE A 1 82 ? 4.651 -0.435 18.987 1.00 94.19 82 PHE A O 1
ATOM 599 N N . ARG A 1 83 ? 6.345 -1.334 17.834 1.00 93.75 83 ARG A N 1
ATOM 600 C CA . ARG A 1 83 ? 5.726 -2.657 17.632 1.00 93.75 83 ARG A CA 1
ATOM 601 C C . ARG A 1 83 ? 5.411 -3.456 18.903 1.00 93.75 83 ARG A C 1
ATOM 603 O O . ARG A 1 83 ? 4.975 -4.591 18.781 1.00 93.75 83 ARG A O 1
ATOM 610 N N . HIS A 1 84 ? 5.763 -2.960 20.085 1.00 93.12 84 HIS A N 1
ATOM 611 C CA . HIS A 1 84 ? 5.448 -3.612 21.359 1.00 93.12 84 HIS A CA 1
ATOM 612 C C . HIS A 1 84 ? 4.236 -2.971 22.049 1.00 93.12 84 HIS A C 1
ATOM 614 O O . HIS A 1 84 ? 3.669 -3.576 22.950 1.00 93.12 84 HIS A O 1
ATOM 620 N N . GLU A 1 85 ? 3.819 -1.775 21.619 1.00 88.25 85 GLU A N 1
ATOM 621 C CA . GLU A 1 85 ? 2.569 -1.147 22.066 1.00 88.25 85 GLU A CA 1
ATOM 622 C C . GLU A 1 85 ? 1.358 -1.865 21.456 1.00 88.25 85 GLU A C 1
ATOM 624 O O . GLU A 1 85 ? 0.327 -2.039 22.103 1.00 88.25 85 GLU A O 1
ATOM 629 N N . LYS A 1 86 ? 1.494 -2.302 20.196 1.00 87.94 86 LYS A N 1
ATOM 630 C CA . LYS A 1 86 ? 0.504 -3.102 19.464 1.00 87.94 86 LYS A CA 1
ATOM 631 C C . LYS A 1 86 ? 1.193 -3.901 18.349 1.00 87.94 86 LYS A C 1
ATOM 633 O O . LYS A 1 86 ? 2.221 -4.516 18.585 1.00 87.94 86 LYS A O 1
ATOM 638 N N . ARG A 1 87 ? 0.648 -3.908 17.132 1.00 88.69 87 ARG A N 1
ATOM 639 C CA . ARG A 1 87 ? 1.246 -4.492 15.928 1.00 88.69 87 ARG A CA 1
ATOM 640 C C . ARG A 1 87 ? 1.332 -3.422 14.849 1.00 88.69 87 ARG A C 1
ATOM 642 O O . ARG A 1 87 ? 0.506 -2.512 14.850 1.00 88.69 87 ARG A O 1
ATOM 649 N N . PHE A 1 88 ? 2.280 -3.583 13.934 1.00 93.19 88 PHE A N 1
ATOM 650 C CA . PHE A 1 88 ? 2.206 -2.895 12.652 1.00 93.19 88 PHE A CA 1
ATOM 651 C C . PHE A 1 88 ? 1.173 -3.600 11.777 1.00 93.19 88 PHE A C 1
ATOM 653 O O . PHE A 1 88 ? 1.107 -4.833 11.777 1.00 93.19 88 PHE A O 1
ATOM 660 N N . GLU A 1 89 ? 0.317 -2.824 11.128 1.00 91.19 89 GLU A N 1
ATOM 661 C CA . GLU A 1 89 ? -0.872 -3.342 10.455 1.00 91.19 89 GLU A CA 1
ATOM 662 C C . GLU A 1 89 ? -0.561 -3.792 9.025 1.00 91.19 89 GLU A C 1
ATOM 664 O O . GLU A 1 89 ? -0.999 -4.874 8.633 1.00 91.19 89 GLU A O 1
ATOM 669 N N . ASN A 1 90 ? 0.207 -3.012 8.255 1.00 93.81 90 ASN A N 1
ATOM 670 C CA . ASN A 1 90 ? 0.509 -3.321 6.856 1.00 93.81 90 ASN A CA 1
ATOM 671 C C . ASN A 1 90 ? 2.027 -3.309 6.585 1.00 93.81 90 ASN A C 1
ATOM 673 O O . ASN A 1 90 ? 2.711 -2.346 6.938 1.00 93.81 90 ASN A O 1
ATOM 677 N N . PRO A 1 91 ? 2.589 -4.357 5.950 1.00 92.50 91 PRO A N 1
ATOM 678 C CA . PRO A 1 91 ? 4.013 -4.395 5.629 1.00 92.50 91 PRO A CA 1
ATOM 679 C C . PRO A 1 91 ? 4.391 -3.309 4.604 1.00 92.50 91 PRO A C 1
ATOM 681 O O . PRO A 1 91 ? 3.564 -2.924 3.773 1.00 92.50 91 PRO A O 1
ATOM 684 N N . PRO A 1 92 ? 5.642 -2.813 4.622 1.00 93.88 92 PRO A N 1
ATOM 685 C CA . PRO A 1 92 ? 6.109 -1.867 3.617 1.00 93.88 92 PRO A CA 1
ATOM 686 C C . PRO A 1 92 ? 6.209 -2.546 2.248 1.00 93.88 92 PRO A C 1
ATOM 688 O O . PRO A 1 92 ? 6.725 -3.65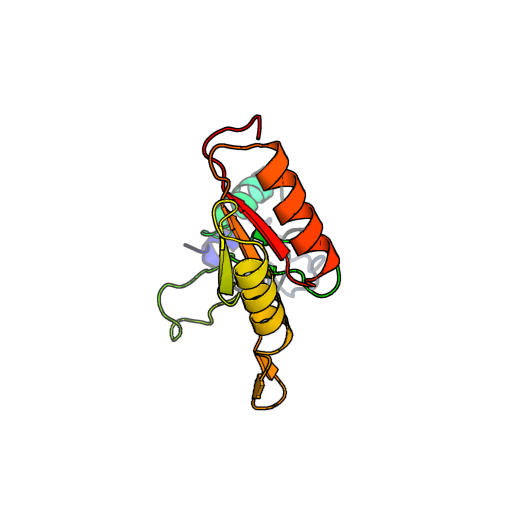6 2.140 1.00 93.88 92 PRO A O 1
ATOM 691 N N . GLY A 1 93 ? 5.770 -1.846 1.203 1.00 93.75 93 GLY A N 1
ATOM 692 C CA . GLY A 1 93 ? 5.953 -2.301 -0.171 1.00 93.75 93 GLY A CA 1
ATOM 693 C C . GLY A 1 93 ? 7.401 -2.177 -0.622 1.00 93.75 93 GLY A C 1
ATOM 694 O O . GLY A 1 93 ? 8.007 -1.112 -0.480 1.00 93.75 93 GLY A O 1
ATOM 695 N N . LEU A 1 94 ? 7.944 -3.238 -1.210 1.00 94.31 94 LEU A N 1
ATOM 696 C CA . LEU A 1 94 ? 9.276 -3.220 -1.808 1.00 94.31 94 LEU A CA 1
ATOM 697 C C . LEU A 1 94 ? 9.175 -3.045 -3.322 1.00 94.31 94 LEU A C 1
ATOM 699 O O . LEU A 1 94 ? 8.534 -3.838 -4.014 1.00 94.31 94 LEU A O 1
ATOM 703 N N . ALA A 1 95 ? 9.840 -2.010 -3.835 1.00 95.25 95 ALA A N 1
ATOM 704 C CA . ALA A 1 95 ? 9.865 -1.695 -5.254 1.00 95.25 95 ALA A CA 1
ATOM 705 C C . ALA A 1 95 ? 11.267 -1.855 -5.840 1.00 95.25 95 ALA A C 1
ATOM 707 O O . ALA A 1 95 ? 12.250 -1.423 -5.234 1.00 95.25 95 ALA A O 1
ATOM 708 N N . ILE A 1 96 ? 11.360 -2.404 -7.051 1.00 95.12 96 ILE A N 1
ATOM 709 C CA . ILE A 1 96 ? 12.577 -2.267 -7.858 1.00 95.12 96 ILE A CA 1
ATOM 710 C C . ILE A 1 96 ? 12.481 -1.019 -8.732 1.00 95.12 96 ILE A C 1
ATOM 712 O O . ILE A 1 96 ? 11.416 -0.708 -9.261 1.00 95.12 96 ILE A O 1
ATOM 716 N N . LEU A 1 97 ? 13.598 -0.321 -8.913 1.00 96.12 97 LEU A N 1
ATOM 717 C CA . LEU A 1 97 ? 13.669 0.835 -9.800 1.00 96.12 97 LEU A CA 1
ATOM 718 C C . LEU A 1 97 ? 14.095 0.413 -11.210 1.00 96.12 97 LEU A C 1
ATOM 720 O O . LEU A 1 97 ? 15.116 -0.257 -11.390 1.00 96.12 97 LEU A O 1
ATOM 724 N N . VAL A 1 98 ? 13.360 0.880 -12.212 1.00 96.00 98 VAL A N 1
ATOM 725 C CA . VAL A 1 98 ? 13.680 0.772 -13.637 1.00 96.00 98 VAL A CA 1
ATOM 726 C C . VAL A 1 98 ? 13.692 2.182 -14.220 1.00 96.00 98 VAL A C 1
ATOM 728 O O . VAL A 1 98 ? 12.716 2.910 -14.076 1.00 96.00 98 VAL A O 1
ATOM 731 N N . SER A 1 99 ? 14.792 2.583 -14.857 1.00 95.62 99 SER A N 1
ATOM 732 C CA . SER A 1 99 ? 14.869 3.876 -15.548 1.00 95.62 99 SER A CA 1
ATOM 733 C C . SER A 1 99 ? 14.527 3.703 -17.023 1.00 95.62 99 SER A C 1
ATOM 735 O O . SER A 1 99 ? 14.968 2.739 -17.648 1.00 95.62 99 SER A O 1
ATOM 737 N N . ALA A 1 100 ? 13.784 4.639 -17.607 1.00 93.69 100 ALA A N 1
ATOM 738 C CA . ALA A 1 100 ? 13.527 4.638 -19.044 1.00 93.69 100 ALA A CA 1
ATOM 739 C C . ALA A 1 100 ? 14.794 4.921 -19.879 1.00 93.69 100 ALA A C 1
ATOM 741 O O . ALA A 1 100 ? 14.872 4.484 -21.029 1.00 93.69 100 ALA A O 1
ATOM 742 N N . ASP A 1 101 ? 15.792 5.585 -19.279 1.00 92.62 101 ASP A N 1
ATOM 743 C CA . ASP A 1 101 ? 17.069 5.942 -19.918 1.00 92.62 101 ASP A CA 1
ATOM 744 C C . ASP A 1 101 ? 18.065 4.777 -20.003 1.00 92.62 101 ASP A C 1
ATOM 746 O O . ASP A 1 101 ? 19.066 4.862 -20.712 1.00 92.62 101 ASP A O 1
ATOM 750 N N . THR A 1 102 ? 17.831 3.687 -19.264 1.00 93.69 102 THR A N 1
ATOM 751 C CA . THR A 1 102 ? 18.690 2.498 -19.354 1.00 93.69 102 THR A CA 1
ATOM 752 C C . THR A 1 102 ? 18.385 1.682 -20.607 1.00 93.69 102 THR A C 1
ATOM 754 O O . THR A 1 102 ? 17.271 1.716 -21.145 1.00 93.69 102 THR A O 1
ATOM 757 N N . ASP A 1 103 ? 19.386 0.933 -21.070 1.00 94.88 103 ASP A N 1
ATOM 758 C CA . ASP A 1 103 ? 19.234 0.044 -22.215 1.00 94.88 103 ASP A CA 1
ATOM 759 C C . ASP A 1 103 ? 18.219 -1.081 -21.949 1.00 94.88 103 ASP A C 1
ATOM 761 O O . ASP A 1 103 ? 17.901 -1.441 -20.812 1.00 94.88 103 ASP A O 1
ATOM 765 N N . ASP A 1 104 ? 17.675 -1.638 -23.030 1.00 94.12 104 ASP A N 1
ATOM 766 C CA . ASP A 1 104 ? 16.638 -2.662 -22.935 1.00 94.12 104 ASP A CA 1
ATOM 767 C C . ASP A 1 104 ? 17.126 -3.986 -22.340 1.00 94.12 104 ASP A C 1
ATOM 769 O O . ASP A 1 104 ? 16.318 -4.698 -21.740 1.00 94.12 104 ASP A O 1
ATOM 773 N N . ALA A 1 105 ? 18.417 -4.301 -22.460 1.00 95.88 105 ALA A N 1
ATOM 774 C CA . ALA A 1 105 ? 18.985 -5.530 -21.920 1.00 95.88 105 ALA A CA 1
ATOM 775 C C . ALA A 1 105 ? 19.049 -5.485 -20.385 1.00 95.88 105 ALA A C 1
ATOM 777 O O . ALA A 1 105 ? 18.694 -6.459 -19.720 1.00 95.88 105 ALA A O 1
ATOM 778 N N . GLU A 1 106 ? 19.424 -4.344 -19.811 1.00 95.44 106 GLU A N 1
ATOM 779 C CA . GLU A 1 106 ? 19.444 -4.113 -18.368 1.00 95.44 106 GLU A CA 1
ATOM 780 C C . GLU A 1 106 ? 18.025 -4.039 -17.795 1.00 95.44 106 GLU A C 1
ATOM 782 O O . GLU A 1 106 ? 17.761 -4.600 -16.727 1.00 95.44 106 GLU A O 1
ATOM 787 N N . ILE A 1 107 ? 17.080 -3.416 -18.510 1.00 95.44 107 ILE A N 1
ATOM 788 C CA . ILE A 1 107 ? 15.660 -3.430 -18.122 1.00 95.44 107 ILE A CA 1
ATOM 789 C C . ILE A 1 107 ? 15.149 -4.874 -18.059 1.00 95.44 107 ILE A C 1
ATOM 791 O O . ILE A 1 107 ? 14.561 -5.278 -17.053 1.00 95.44 107 ILE A O 1
ATOM 795 N N . ASP A 1 108 ? 15.413 -5.675 -19.091 1.00 95.94 108 ASP A N 1
ATOM 796 C CA . ASP A 1 108 ? 15.001 -7.078 -19.129 1.00 95.94 108 ASP A CA 1
ATOM 797 C C . ASP A 1 108 ? 15.683 -7.906 -18.028 1.00 95.94 108 ASP A C 1
ATOM 799 O O . ASP A 1 108 ? 15.027 -8.724 -17.378 1.00 95.94 108 ASP A O 1
ATOM 803 N N . ALA A 1 109 ? 16.961 -7.651 -17.733 1.00 95.62 109 ALA A N 1
ATOM 804 C CA . ALA A 1 109 ? 17.667 -8.291 -16.626 1.00 95.62 109 ALA A CA 1
ATOM 805 C C . ALA A 1 109 ? 17.048 -7.940 -15.260 1.00 95.62 109 ALA A C 1
ATOM 807 O O . ALA A 1 109 ? 16.899 -8.815 -14.402 1.00 95.62 109 ALA A O 1
ATOM 808 N N . ARG A 1 110 ? 16.641 -6.681 -15.045 1.00 95.50 110 ARG A N 1
ATOM 809 C CA . ARG A 1 110 ? 15.939 -6.250 -13.822 1.00 95.50 110 ARG A CA 1
ATOM 810 C C . ARG A 1 110 ? 14.570 -6.898 -13.687 1.00 95.50 110 ARG A C 1
ATOM 812 O O . ARG A 1 110 ? 14.247 -7.372 -12.601 1.00 95.50 110 ARG A O 1
ATOM 819 N N . LEU A 1 111 ? 13.795 -6.960 -14.767 1.00 95.69 111 LEU A N 1
ATOM 820 C CA . LEU A 1 111 ? 12.481 -7.607 -14.764 1.00 95.69 111 LEU A CA 1
ATOM 821 C C . LEU A 1 111 ? 12.595 -9.118 -14.549 1.00 95.69 111 LEU A C 1
ATOM 823 O O . LEU A 1 111 ? 11.810 -9.693 -13.798 1.00 95.69 111 LEU A O 1
ATOM 827 N N . LYS A 1 112 ? 13.625 -9.757 -15.109 1.00 95.38 112 LYS A N 1
ATOM 828 C CA . LYS A 1 112 ? 13.931 -11.157 -14.811 1.00 95.38 112 LYS A CA 1
ATOM 829 C C . LYS A 1 112 ? 14.214 -11.353 -13.320 1.00 95.38 112 LYS A C 1
ATOM 831 O O . LYS A 1 112 ? 13.592 -12.199 -12.689 1.00 95.38 112 LYS A O 1
ATOM 836 N N . ARG A 1 113 ? 15.080 -10.521 -12.726 1.00 94.38 113 ARG A N 1
ATOM 837 C CA . ARG A 1 113 ? 15.347 -10.549 -11.275 1.00 94.38 113 ARG A CA 1
ATOM 838 C C . ARG A 1 113 ? 14.079 -10.310 -10.448 1.00 94.38 113 ARG A C 1
ATOM 840 O O . ARG A 1 113 ? 13.891 -10.987 -9.448 1.00 94.38 113 ARG A O 1
ATOM 847 N N . PHE A 1 114 ? 13.194 -9.404 -10.861 1.00 94.62 114 PHE A N 1
ATOM 848 C CA . PHE A 1 114 ? 11.916 -9.170 -10.176 1.00 94.62 114 PHE A CA 1
ATOM 849 C C . PHE A 1 114 ? 11.053 -10.431 -10.085 1.00 94.62 114 PHE A C 1
ATOM 851 O O . PHE A 1 114 ? 10.473 -10.714 -9.039 1.00 94.62 114 PHE A O 1
ATOM 858 N N . ASN A 1 115 ? 10.974 -11.182 -11.183 1.00 93.44 115 ASN A N 1
ATOM 859 C CA . ASN A 1 115 ? 10.168 -12.394 -11.251 1.00 93.44 115 ASN A CA 1
ATOM 860 C C . ASN A 1 115 ? 10.832 -13.575 -10.537 1.00 93.44 115 ASN A C 1
ATOM 862 O O . ASN A 1 115 ? 10.128 -14.372 -9.923 1.00 93.44 115 ASN A O 1
ATOM 866 N N . ASP A 1 116 ? 12.160 -13.672 -10.595 1.00 94.06 116 ASP A N 1
ATOM 867 C CA . ASP A 1 116 ? 12.899 -14.833 -10.092 1.00 94.06 116 ASP A CA 1
ATOM 868 C C . ASP A 1 116 ? 13.233 -14.741 -8.598 1.00 94.06 116 ASP A C 1
ATOM 870 O O . ASP A 1 116 ? 13.312 -15.767 -7.925 1.00 94.06 116 ASP A O 1
ATOM 874 N N . LEU A 1 117 ? 13.453 -13.534 -8.062 1.00 92.81 117 LEU A N 1
ATOM 875 C CA . LEU A 1 117 ? 13.823 -13.325 -6.657 1.00 92.81 117 LEU A CA 1
ATOM 876 C C . LEU A 1 117 ? 12.589 -13.432 -5.749 1.00 92.81 117 LEU A C 1
ATOM 878 O O . LEU A 1 117 ? 12.134 -12.455 -5.149 1.00 92.81 117 LEU A O 1
ATOM 882 N N . GLN A 1 118 ? 12.051 -14.646 -5.667 1.00 93.44 118 GLN A N 1
ATOM 883 C CA . GLN A 1 118 ? 10.971 -15.035 -4.771 1.00 93.44 118 GLN A CA 1
ATOM 884 C C . GLN A 1 118 ? 11.464 -16.147 -3.846 1.00 93.44 118 GLN A C 1
ATOM 886 O O . GLN A 1 118 ? 12.052 -17.130 -4.294 1.00 93.44 118 GLN A O 1
ATOM 891 N N . TYR A 1 119 ? 11.226 -15.991 -2.549 1.00 94.50 119 TYR A N 1
ATOM 892 C CA . TYR A 1 119 ? 11.735 -16.890 -1.521 1.00 94.50 119 TYR A CA 1
ATOM 893 C C . TYR A 1 119 ? 10.601 -17.359 -0.630 1.00 94.50 119 TYR A C 1
ATOM 895 O O . TYR A 1 119 ? 9.886 -16.543 -0.055 1.00 94.50 119 TYR A O 1
ATOM 903 N N . GLU A 1 120 ? 10.469 -18.666 -0.449 1.00 95.56 120 GLU A N 1
ATOM 904 C CA . GLU A 1 120 ? 9.580 -19.195 0.575 1.00 95.56 120 GLU A CA 1
ATOM 905 C C . GLU A 1 120 ? 10.302 -19.228 1.924 1.00 95.56 120 GLU A C 1
ATOM 907 O O . GLU A 1 120 ? 11.382 -19.805 2.069 1.00 95.56 120 GLU A O 1
ATOM 912 N N . ARG A 1 121 ? 9.707 -18.594 2.932 1.00 95.06 121 ARG A N 1
ATOM 913 C CA . ARG A 1 121 ? 10.227 -18.577 4.296 1.00 95.06 121 ARG A CA 1
ATOM 914 C C . ARG A 1 121 ? 9.090 -18.800 5.278 1.00 95.06 121 ARG A C 1
ATOM 916 O O . ARG A 1 121 ? 8.281 -17.908 5.500 1.00 95.06 121 ARG A O 1
ATOM 923 N N . ILE A 1 122 ? 9.074 -19.974 5.912 1.00 95.25 122 ILE A N 1
ATOM 924 C CA . ILE A 1 122 ? 8.080 -20.340 6.939 1.00 95.25 122 ILE A CA 1
ATOM 925 C C . ILE A 1 122 ? 6.645 -20.203 6.376 1.00 95.25 122 ILE A C 1
ATOM 927 O O . ILE A 1 122 ? 5.782 -19.570 6.975 1.00 95.25 122 ILE A O 1
ATOM 931 N N . GLY A 1 123 ? 6.408 -20.733 5.168 1.00 90.62 123 GLY A N 1
ATOM 932 C CA . GLY A 1 123 ? 5.108 -20.668 4.487 1.00 90.62 123 GLY A CA 1
ATOM 933 C C . GLY A 1 123 ? 4.713 -19.285 3.949 1.00 90.62 123 GLY A C 1
ATOM 934 O O . GLY A 1 123 ? 3.606 -19.124 3.442 1.00 90.62 123 GLY A O 1
ATOM 935 N N . LEU A 1 124 ? 5.592 -18.280 4.047 1.00 89.69 124 LEU A N 1
ATOM 936 C CA . LEU A 1 124 ? 5.401 -16.963 3.438 1.00 89.69 124 LEU A CA 1
ATOM 937 C C . LEU A 1 124 ? 6.232 -16.845 2.163 1.00 89.69 124 LEU A C 1
ATOM 939 O O . LEU A 1 124 ? 7.434 -17.104 2.178 1.00 89.69 124 LEU A O 1
ATOM 943 N N . LEU A 1 125 ? 5.607 -16.389 1.079 1.00 90.81 125 LEU A N 1
ATOM 944 C CA . LEU A 1 125 ? 6.295 -16.062 -0.167 1.00 90.81 125 LEU A CA 1
ATOM 945 C C . LEU A 1 125 ? 6.813 -14.618 -0.112 1.00 90.81 125 LEU A C 1
ATOM 947 O O . LEU A 1 125 ? 6.057 -13.667 -0.304 1.00 90.81 125 LEU A O 1
ATOM 951 N N . LEU A 1 126 ? 8.107 -14.456 0.152 1.00 92.94 126 LEU A N 1
ATOM 952 C CA . LEU A 1 126 ? 8.807 -13.176 0.124 1.00 92.94 126 LEU A CA 1
ATOM 953 C C . LEU A 1 126 ? 9.170 -12.829 -1.317 1.00 92.94 126 LEU A C 1
ATOM 955 O O . LEU A 1 126 ? 9.904 -13.566 -1.971 1.00 92.94 126 LEU A O 1
ATOM 959 N N . ARG A 1 127 ? 8.672 -11.702 -1.812 1.00 93.00 127 ARG A N 1
ATOM 960 C CA . ARG A 1 127 ? 8.881 -11.237 -3.186 1.00 93.00 127 ARG A CA 1
ATOM 961 C C . ARG A 1 127 ? 8.750 -9.716 -3.239 1.00 93.00 127 ARG A C 1
ATOM 963 O O . ARG A 1 127 ? 8.103 -9.157 -2.357 1.00 93.00 127 ARG A O 1
ATOM 970 N N . PRO A 1 128 ? 9.322 -9.042 -4.247 1.00 93.88 128 PRO A N 1
ATOM 971 C CA . PRO A 1 128 ? 9.060 -7.625 -4.455 1.00 93.88 128 PRO A CA 1
ATOM 972 C C . PRO A 1 128 ? 7.600 -7.390 -4.884 1.00 93.88 128 PRO A C 1
ATOM 974 O O . PRO A 1 128 ? 6.995 -8.200 -5.600 1.00 93.88 128 PRO A O 1
ATOM 977 N N . ASP A 1 129 ? 7.033 -6.270 -4.442 1.00 94.88 129 ASP A N 1
ATOM 978 C CA . ASP A 1 129 ? 5.623 -5.919 -4.644 1.00 94.88 129 ASP A CA 1
ATOM 979 C C . ASP A 1 129 ? 5.426 -5.075 -5.904 1.00 94.88 129 ASP A C 1
ATOM 981 O O . ASP A 1 129 ? 4.475 -5.286 -6.662 1.00 94.88 129 ASP A O 1
ATOM 985 N N . LEU A 1 130 ? 6.342 -4.127 -6.132 1.00 96.12 130 LEU A N 1
ATOM 986 C CA . LEU A 1 130 ? 6.179 -3.058 -7.110 1.00 96.12 130 LEU A CA 1
ATOM 987 C C . LEU A 1 130 ? 7.364 -2.943 -8.079 1.00 96.12 130 LEU A C 1
ATOM 989 O O . LEU A 1 130 ? 8.515 -3.239 -7.753 1.00 96.12 130 LEU A O 1
ATOM 993 N N . VAL A 1 131 ? 7.088 -2.413 -9.266 1.00 96.50 131 VAL A N 1
ATOM 994 C CA . VAL A 1 131 ? 8.094 -1.908 -10.200 1.00 96.50 131 VAL A CA 1
ATOM 995 C C . VAL A 1 131 ? 7.896 -0.404 -10.338 1.00 96.50 131 VAL A C 1
ATOM 997 O O . VAL A 1 131 ? 6.866 0.059 -10.827 1.00 96.50 131 VAL A O 1
ATOM 1000 N N . ALA A 1 132 ? 8.885 0.363 -9.896 1.00 97.00 132 ALA A N 1
ATOM 1001 C CA . ALA A 1 132 ? 8.921 1.803 -10.074 1.00 97.00 132 ALA A CA 1
ATOM 1002 C C . ALA A 1 132 ? 9.611 2.129 -11.399 1.00 97.00 132 ALA A C 1
ATOM 1004 O O . ALA A 1 132 ? 10.803 1.863 -11.563 1.00 97.00 132 ALA A O 1
ATOM 1005 N N . VAL A 1 133 ? 8.861 2.684 -12.348 1.00 97.00 133 VAL A N 1
ATOM 1006 C CA . VAL A 1 133 ? 9.380 3.115 -13.645 1.00 97.00 133 VAL A CA 1
ATOM 1007 C C . VAL A 1 133 ? 9.619 4.614 -13.584 1.00 97.00 133 VAL A C 1
ATOM 1009 O O . VAL A 1 133 ? 8.677 5.394 -13.443 1.00 97.00 133 VAL A O 1
ATOM 1012 N N . LYS A 1 134 ? 10.883 5.014 -13.686 1.00 96.88 134 LYS A N 1
ATOM 1013 C CA . LYS A 1 134 ? 11.295 6.412 -13.749 1.00 96.88 134 LYS A CA 1
ATOM 1014 C C . LYS A 1 134 ? 11.364 6.875 -15.197 1.00 96.88 134 LYS A C 1
ATOM 1016 O O . LYS A 1 134 ? 12.088 6.284 -15.998 1.00 96.88 134 LYS A O 1
ATOM 1021 N N . ALA A 1 135 ? 10.605 7.918 -15.510 1.00 94.25 135 ALA A N 1
ATOM 1022 C CA . ALA A 1 135 ? 10.661 8.612 -16.779 1.00 94.25 135 ALA A CA 1
ATOM 1023 C C . ALA A 1 135 ? 12.031 9.264 -16.962 1.00 94.25 135 ALA A C 1
ATOM 1025 O O . ALA A 1 135 ? 12.641 9.766 -16.015 1.00 94.25 135 ALA A O 1
ATOM 1026 N N . GLY A 1 136 ? 12.498 9.208 -18.202 1.00 84.19 136 GLY A N 1
ATOM 1027 C CA . GLY A 1 136 ? 13.612 10.009 -18.678 1.00 84.19 136 GLY A CA 1
ATOM 1028 C C . GLY A 1 136 ? 13.099 11.297 -19.312 1.00 84.19 136 GLY A C 1
ATOM 1029 O O . GLY A 1 136 ? 12.053 11.820 -18.931 1.00 84.19 136 GLY A O 1
ATOM 1030 N N . GLY A 1 137 ? 13.805 11.766 -20.341 1.00 82.31 137 GLY A N 1
ATOM 1031 C CA . GLY A 1 137 ? 13.379 12.917 -21.149 1.00 82.31 137 GLY A CA 1
ATOM 1032 C C . GLY A 1 137 ? 12.402 12.595 -22.290 1.00 82.31 137 GLY A C 1
ATOM 1033 O O . GLY A 1 137 ? 11.851 13.516 -22.885 1.00 82.31 137 GLY A O 1
ATOM 1034 N N . ASP A 1 138 ? 12.192 11.315 -22.618 1.00 90.00 138 ASP A N 1
ATOM 1035 C CA . ASP A 1 138 ? 11.385 10.876 -23.767 1.00 90.00 138 ASP A CA 1
ATOM 1036 C C . ASP A 1 138 ? 10.117 10.120 -23.329 1.00 90.00 138 ASP A C 1
ATOM 1038 O O . ASP A 1 138 ? 10.174 9.014 -22.780 1.00 90.00 138 ASP A O 1
ATOM 1042 N N . ALA A 1 139 ? 8.956 10.708 -23.631 1.00 93.25 139 ALA A N 1
ATOM 1043 C CA . ALA A 1 139 ? 7.643 10.151 -23.320 1.00 93.25 139 ALA A CA 1
ATOM 1044 C C . ALA A 1 139 ? 7.331 8.856 -24.084 1.00 93.25 139 ALA A C 1
ATOM 1046 O O . ALA A 1 139 ? 6.718 7.935 -23.537 1.00 93.25 139 ALA A O 1
ATOM 1047 N N . ALA A 1 140 ? 7.776 8.745 -25.339 1.00 93.94 140 ALA A N 1
ATOM 1048 C CA . ALA A 1 140 ? 7.575 7.538 -26.131 1.00 93.94 140 ALA A CA 1
ATOM 1049 C C . ALA A 1 140 ? 8.385 6.377 -25.544 1.00 93.94 140 ALA A C 1
ATOM 1051 O O . ALA A 1 140 ? 7.861 5.269 -25.383 1.00 93.94 140 ALA A O 1
ATOM 1052 N N . ARG A 1 141 ? 9.635 6.649 -25.144 1.00 93.56 141 ARG A N 1
ATOM 1053 C CA . ARG A 1 141 ? 10.477 5.681 -24.433 1.00 93.56 141 ARG A CA 1
ATOM 1054 C C . ARG A 1 141 ? 9.855 5.278 -23.101 1.00 93.56 141 ARG A C 1
ATOM 1056 O O . ARG A 1 141 ? 9.770 4.083 -22.820 1.00 93.56 141 ARG A O 1
ATOM 1063 N N . PHE A 1 142 ? 9.378 6.235 -22.307 1.00 96.00 142 PHE A N 1
ATOM 1064 C CA . PHE A 1 142 ? 8.734 5.948 -21.026 1.00 96.00 142 PHE A CA 1
ATOM 1065 C C . PHE A 1 142 ? 7.517 5.033 -21.195 1.00 96.00 142 PHE A C 1
ATOM 1067 O O . PHE A 1 142 ? 7.455 3.969 -20.575 1.00 96.00 142 PHE A O 1
ATOM 1074 N N . LYS A 1 143 ? 6.611 5.363 -22.122 1.00 95.62 143 LYS A N 1
ATOM 1075 C CA . LYS A 1 143 ? 5.450 4.528 -22.458 1.00 95.62 143 LYS A CA 1
ATOM 1076 C C . LYS A 1 143 ? 5.848 3.117 -22.896 1.00 95.62 143 LYS A C 1
ATOM 1078 O O . LYS A 1 143 ? 5.211 2.145 -22.478 1.00 95.62 143 LYS A O 1
ATOM 1083 N N . ALA A 1 144 ? 6.888 2.984 -23.719 1.00 95.56 144 ALA A N 1
ATOM 1084 C CA . ALA A 1 144 ? 7.381 1.685 -24.171 1.00 95.56 144 ALA A CA 1
ATOM 1085 C C . ALA A 1 144 ? 7.896 0.834 -22.999 1.00 95.56 144 ALA A C 1
ATOM 1087 O O . ALA A 1 144 ? 7.558 -0.347 -22.896 1.00 95.56 144 ALA A O 1
ATOM 1088 N N . VAL A 1 145 ? 8.652 1.436 -22.076 1.00 96.12 145 VAL A N 1
ATOM 1089 C CA . VAL A 1 145 ? 9.152 0.743 -20.882 1.00 96.12 145 VAL A CA 1
ATOM 1090 C C . VAL A 1 145 ? 8.006 0.365 -19.947 1.00 96.12 145 VAL A C 1
ATOM 1092 O O . VAL A 1 145 ? 7.944 -0.783 -19.523 1.00 96.12 145 VAL A O 1
ATOM 1095 N N . VAL A 1 146 ? 7.049 1.259 -19.684 1.00 96.38 146 VAL A N 1
ATOM 1096 C CA . VAL A 1 146 ? 5.861 0.954 -18.860 1.00 96.38 146 VAL A CA 1
ATOM 1097 C C . VAL A 1 146 ? 5.057 -0.207 -19.448 1.00 96.38 146 VAL A C 1
ATOM 1099 O O . VAL A 1 146 ? 4.661 -1.116 -18.718 1.00 96.38 146 VAL A O 1
ATOM 1102 N N . THR A 1 147 ? 4.857 -0.217 -20.768 1.00 96.44 147 THR A N 1
ATOM 1103 C CA . THR A 1 147 ? 4.158 -1.308 -21.468 1.00 96.44 147 THR A CA 1
ATOM 1104 C C . THR A 1 147 ? 4.914 -2.625 -21.305 1.00 96.44 147 THR A C 1
ATOM 1106 O O . THR A 1 147 ? 4.328 -3.625 -20.896 1.00 96.44 147 THR A O 1
ATOM 1109 N N . LYS A 1 148 ? 6.238 -2.606 -21.498 1.00 95.44 148 LYS A N 1
ATOM 1110 C CA . LYS A 1 148 ? 7.105 -3.768 -21.274 1.00 95.44 148 LYS A CA 1
ATOM 1111 C C . LYS A 1 148 ? 7.022 -4.283 -19.833 1.00 95.44 148 LYS A C 1
ATOM 1113 O O . LYS A 1 148 ? 6.930 -5.491 -19.630 1.00 95.44 148 LYS A O 1
ATOM 1118 N N . VAL A 1 149 ? 7.029 -3.398 -18.830 1.00 95.50 149 VAL A N 1
ATOM 1119 C CA . VAL A 1 149 ? 6.868 -3.786 -17.417 1.00 95.50 149 VAL A CA 1
ATOM 1120 C C . VAL A 1 149 ? 5.512 -4.446 -17.193 1.00 95.50 149 VAL A C 1
ATOM 1122 O O . VAL A 1 149 ? 5.459 -5.505 -16.577 1.00 95.50 149 VAL A O 1
ATOM 1125 N N . LYS A 1 150 ? 4.430 -3.870 -17.724 1.00 94.00 150 LYS A N 1
ATOM 1126 C CA . LYS A 1 150 ? 3.078 -4.430 -17.604 1.00 94.00 150 LYS A CA 1
ATOM 1127 C C . LYS A 1 150 ? 2.965 -5.837 -18.201 1.00 94.00 150 LYS A C 1
ATOM 1129 O O . LYS A 1 150 ? 2.240 -6.663 -17.664 1.00 94.00 150 LYS A O 1
ATOM 1134 N N . GLU A 1 151 ? 3.655 -6.104 -19.306 1.00 94.12 151 GLU A N 1
ATOM 1135 C CA . GLU A 1 151 ? 3.628 -7.407 -19.984 1.00 94.12 151 GLU A CA 1
ATOM 1136 C C . GLU A 1 151 ? 4.538 -8.447 -19.321 1.00 94.12 151 GLU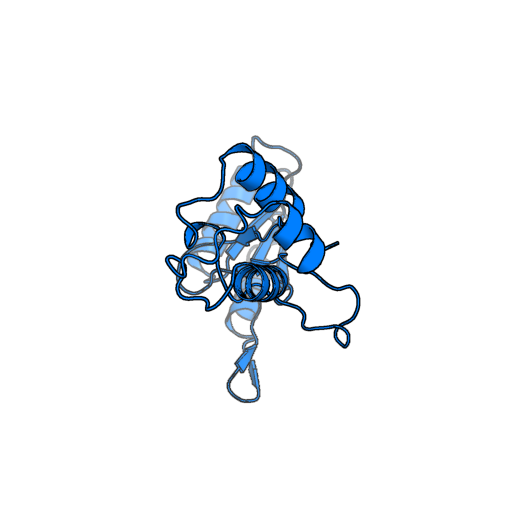 A C 1
ATOM 1138 O O . GLU A 1 151 ? 4.204 -9.630 -19.284 1.00 94.12 151 GLU A O 1
ATOM 1143 N N . LYS A 1 152 ? 5.698 -8.022 -18.805 1.00 93.69 152 LYS A N 1
ATOM 1144 C CA . LYS A 1 152 ? 6.737 -8.922 -18.280 1.00 93.69 152 LYS A CA 1
ATOM 1145 C C . LYS A 1 152 ? 6.767 -9.034 -16.753 1.00 93.69 152 LYS A C 1
ATOM 1147 O O . LYS A 1 152 ? 7.589 -9.783 -16.232 1.00 93.69 152 LYS A O 1
ATOM 1152 N N . SER A 1 153 ? 5.927 -8.301 -16.026 1.00 88.81 153 SER A N 1
ATOM 1153 C CA . SER A 1 153 ? 5.871 -8.315 -14.561 1.00 88.81 153 SER A CA 1
ATOM 1154 C C . SER A 1 153 ? 4.440 -8.468 -14.060 1.00 88.81 153 SER A C 1
ATOM 1156 O O . SER A 1 153 ? 3.494 -7.963 -14.653 1.00 88.81 153 SER A O 1
ATOM 1158 N N . SER A 1 154 ? 4.298 -9.146 -12.922 1.00 84.81 154 SER A N 1
ATOM 1159 C CA . SER A 1 154 ? 3.032 -9.249 -12.183 1.00 84.81 154 SER A CA 1
ATOM 1160 C C . SER A 1 154 ? 2.941 -8.274 -10.999 1.00 84.81 154 SER A C 1
ATOM 1162 O O . SER A 1 154 ? 1.966 -8.300 -10.252 1.00 84.81 154 SER A O 1
ATOM 1164 N N . GLY A 1 155 ? 3.960 -7.435 -10.788 1.00 88.12 155 GLY A N 1
ATOM 1165 C CA . GLY A 1 155 ? 3.973 -6.428 -9.726 1.00 88.12 155 GLY A CA 1
ATOM 1166 C C . GLY A 1 155 ? 3.071 -5.231 -10.014 1.00 88.12 155 GLY A C 1
ATOM 1167 O O . GLY A 1 155 ? 2.771 -4.925 -11.168 1.00 88.12 155 GLY A O 1
ATOM 1168 N N . GLY A 1 156 ? 2.689 -4.507 -8.960 1.00 92.50 156 GLY A N 1
ATOM 1169 C CA . GLY A 1 156 ? 2.095 -3.180 -9.125 1.00 92.50 156 GLY A CA 1
ATOM 1170 C C . GLY A 1 156 ? 3.099 -2.209 -9.758 1.00 92.50 156 GLY A C 1
ATOM 1171 O O . GLY A 1 156 ? 4.309 -2.389 -9.635 1.00 92.50 156 GLY A O 1
ATOM 1172 N N . ILE A 1 157 ? 2.616 -1.177 -10.446 1.00 95.00 157 ILE A N 1
ATOM 1173 C CA . ILE A 1 157 ? 3.479 -0.232 -11.169 1.00 95.00 157 ILE A CA 1
ATOM 1174 C C . ILE A 1 157 ? 3.391 1.141 -10.509 1.00 95.00 157 ILE A C 1
ATOM 1176 O O . ILE A 1 157 ? 2.296 1.641 -10.258 1.00 95.00 157 ILE A O 1
ATOM 1180 N N . VAL A 1 158 ? 4.547 1.756 -10.262 1.00 96.44 158 VAL A N 1
ATOM 1181 C CA . VAL A 1 158 ? 4.659 3.162 -9.856 1.00 96.44 158 VAL A CA 1
ATOM 1182 C C . VAL A 1 158 ? 5.255 3.941 -11.020 1.00 96.44 158 VAL A C 1
ATOM 1184 O O . VAL A 1 158 ? 6.354 3.629 -11.472 1.00 96.44 158 VAL A O 1
ATOM 1187 N N . LEU A 1 159 ? 4.530 4.944 -11.509 1.00 96.19 159 LEU A N 1
ATOM 1188 C CA . LEU A 1 159 ? 4.998 5.845 -12.560 1.00 96.19 159 LEU A CA 1
ATOM 1189 C C . LEU A 1 159 ? 5.666 7.054 -11.903 1.00 96.19 159 LEU A C 1
ATOM 1191 O O . LEU A 1 159 ? 5.038 7.738 -11.099 1.00 96.19 159 LEU A O 1
ATOM 1195 N N . MET A 1 160 ? 6.936 7.301 -12.215 1.00 96.81 160 MET A N 1
ATOM 1196 C CA . MET A 1 160 ? 7.698 8.421 -11.665 1.00 96.81 160 MET A CA 1
ATOM 1197 C C . MET A 1 160 ? 8.113 9.359 -12.797 1.00 96.81 160 MET A C 1
ATOM 1199 O O . MET A 1 160 ? 9.069 9.068 -13.510 1.00 96.81 160 MET A O 1
ATOM 1203 N N . SER A 1 161 ? 7.419 10.483 -12.943 1.00 94.75 161 SER A N 1
ATOM 1204 C CA . SER A 1 161 ? 7.735 11.538 -13.911 1.00 94.75 161 SER A CA 1
ATOM 1205 C C . SER A 1 161 ? 7.647 12.904 -13.234 1.00 94.75 161 SER A C 1
ATOM 1207 O O . SER A 1 161 ? 6.814 13.104 -12.350 1.00 94.75 161 SER A O 1
ATOM 1209 N N . GLU A 1 162 ? 8.505 13.838 -13.642 1.00 92.12 162 GLU A N 1
ATOM 1210 C CA . GLU A 1 162 ? 8.417 15.250 -13.239 1.00 92.12 162 GLU A CA 1
ATOM 1211 C C . GLU A 1 162 ? 7.427 16.035 -14.118 1.00 92.12 162 GLU A C 1
ATOM 1213 O O . GLU A 1 162 ? 6.983 17.115 -13.735 1.00 92.12 162 GLU A O 1
ATOM 1218 N N . ASN A 1 163 ? 7.049 15.483 -15.278 1.00 90.75 163 ASN A N 1
ATOM 1219 C CA . ASN A 1 163 ? 6.075 16.063 -16.197 1.00 90.75 163 ASN A CA 1
ATOM 1220 C C . ASN A 1 163 ? 4.789 15.222 -16.210 1.00 90.75 163 ASN A C 1
ATOM 1222 O O . ASN A 1 163 ? 4.833 14.038 -16.535 1.00 90.75 163 ASN A O 1
ATOM 1226 N N . ALA A 1 164 ? 3.652 15.844 -15.889 1.00 90.50 164 ALA A N 1
ATOM 1227 C CA . ALA A 1 164 ? 2.344 15.189 -15.853 1.00 90.50 164 ALA A CA 1
ATOM 1228 C C . ALA A 1 164 ? 1.802 14.789 -17.239 1.00 90.50 164 ALA A C 1
ATOM 1230 O O . ALA A 1 164 ? 0.896 13.963 -17.314 1.00 90.50 164 ALA A O 1
ATOM 1231 N N . GLU A 1 165 ? 2.325 15.373 -18.322 1.00 87.56 165 GLU A N 1
ATOM 1232 C CA . GLU A 1 165 ? 1.937 15.031 -19.699 1.00 87.56 165 GLU A CA 1
ATOM 1233 C C . GLU A 1 165 ? 2.616 13.751 -20.224 1.00 87.56 165 GLU A C 1
ATOM 1235 O O . GLU A 1 165 ? 2.216 13.231 -21.267 1.00 87.56 165 GLU A O 1
ATOM 1240 N N . VAL A 1 166 ? 3.641 13.260 -19.516 1.00 81.94 166 VAL A N 1
ATOM 1241 C CA . VAL A 1 166 ? 4.461 12.084 -19.863 1.00 81.94 166 VAL A CA 1
ATOM 1242 C C . VAL A 1 166 ? 3.974 10.840 -19.132 1.00 81.94 166 VAL A C 1
ATOM 1244 O O . VAL A 1 166 ? 3.794 9.801 -19.811 1.00 81.94 166 VAL A O 1
#

pLDDT: mean 90.88, std 6.16, range [51.22, 97.0]

Sequence (166 aa):
MALTGIEIFKLLPKTNCKDCGEPTCLAFAMKLATSKAELSACPHVSEESKAKLTEASAPPIIPVTIGVGDRVLKIGGETVMFRHEKRFENPPGLAILVSADTDDAEIDARLKRFNDLQYERIGLLLRPDLVAVKAGGDAARFKAVVTKVKEKSSGGIVLMSENAEV